Protein AF-A0A535QG21-F1 (afdb_monomer_lite)

Radius of gyration: 16.81 Å; chains: 1; bounding box: 46×26×42 Å

Foldseek 3Di:
DDQDPDPDDDDPDPDQFFDWDKDKDFCVPVDDPDQGKIKIFIFTKGKALPFQPCPCVVCCVVVCVVPVVCVVVVVVVCVVDPSPRRGIDMDGDTQKMFMDGSPPPVDGTDIDGDDDD

Structure (mmCIF, N/CA/C/O backbone):
data_AF-A0A535QG21-F1
#
_entry.id   AF-A0A535QG21-F1
#
loop_
_atom_site.group_PDB
_atom_site.id
_atom_site.type_symbol
_atom_site.label_atom_id
_atom_site.label_alt_id
_atom_site.label_comp_id
_atom_site.label_asym_id
_atom_site.label_entity_id
_atom_site.label_seq_id
_atom_site.pdbx_PDB_ins_code
_atom_site.Cartn_x
_atom_site.Cartn_y
_atom_site.Cartn_z
_atom_site.occupancy
_atom_site.B_iso_or_equiv
_atom_site.auth_seq_id
_atom_site.auth_comp_id
_atom_site.auth_asym_id
_atom_site.auth_atom_id
_atom_site.pdbx_PDB_model_num
ATOM 1 N N . MET A 1 1 ? -1.170 -6.913 -3.224 1.00 30.39 1 MET A N 1
ATOM 2 C CA . MET A 1 1 ? -0.126 -5.878 -3.384 1.00 30.39 1 MET A CA 1
ATOM 3 C C . MET A 1 1 ? -0.660 -4.751 -4.255 1.00 30.39 1 MET A C 1
ATOM 5 O O . MET A 1 1 ? -0.859 -4.983 -5.450 1.00 30.39 1 MET A O 1
ATOM 9 N N . PRO A 1 2 ? -0.961 -3.582 -3.672 1.00 31.42 2 PRO A N 1
ATOM 10 C CA . PRO A 1 2 ? -1.138 -2.358 -4.441 1.00 31.42 2 PRO A CA 1
ATOM 11 C C . PRO A 1 2 ? 0.229 -1.901 -4.970 1.00 31.42 2 PRO A C 1
ATOM 13 O O . PRO A 1 2 ? 1.207 -1.870 -4.228 1.00 31.42 2 PRO A O 1
ATOM 16 N N . ILE A 1 3 ? 0.310 -1.600 -6.265 1.00 36.78 3 ILE A N 1
ATOM 17 C CA . ILE A 1 3 ? 1.453 -0.889 -6.849 1.00 36.78 3 ILE A CA 1
ATOM 18 C C . ILE A 1 3 ? 1.123 0.591 -6.650 1.00 36.78 3 ILE A C 1
ATOM 20 O O . ILE A 1 3 ? 0.389 1.171 -7.446 1.00 36.78 3 ILE A O 1
ATOM 24 N N . CYS A 1 4 ? 1.559 1.176 -5.534 1.00 36.91 4 CYS A N 1
ATOM 25 C CA . CYS A 1 4 ? 1.332 2.594 -5.269 1.00 36.91 4 CYS A CA 1
ATOM 26 C C . CYS A 1 4 ? 2.224 3.438 -6.188 1.00 36.91 4 CYS A C 1
ATOM 28 O O . CYS A 1 4 ? 3.447 3.349 -6.121 1.00 36.91 4 CYS A O 1
ATOM 30 N N . GLN A 1 5 ? 1.613 4.271 -7.032 1.00 33.94 5 GLN A N 1
ATOM 31 C CA . GLN A 1 5 ? 2.301 5.382 -7.686 1.00 33.94 5 GLN A CA 1
ATOM 32 C C . GLN A 1 5 ? 2.306 6.555 -6.699 1.00 33.94 5 GLN A C 1
ATOM 34 O O . GLN A 1 5 ? 1.337 7.302 -6.632 1.00 33.94 5 GLN A O 1
ATOM 39 N N . TYR A 1 6 ? 3.347 6.683 -5.876 1.00 35.22 6 TYR A N 1
ATOM 40 C CA . TYR A 1 6 ? 3.533 7.874 -5.043 1.00 35.22 6 TYR A CA 1
ATOM 41 C C . TYR A 1 6 ? 4.554 8.809 -5.697 1.00 35.22 6 TYR A C 1
ATOM 43 O O . TYR A 1 6 ? 5.680 8.403 -5.972 1.00 35.22 6 TYR A O 1
ATOM 51 N N . TYR A 1 7 ? 4.167 10.074 -5.887 1.00 32.75 7 TYR A N 1
ATOM 52 C CA . TYR A 1 7 ? 5.055 11.211 -6.164 1.00 32.75 7 TYR A CA 1
ATOM 53 C C . TYR A 1 7 ? 5.762 11.657 -4.868 1.00 32.75 7 TYR A C 1
ATOM 55 O O . TYR A 1 7 ? 5.611 12.784 -4.407 1.00 32.75 7 TYR A O 1
ATOM 63 N N . GLY A 1 8 ? 6.491 10.745 -4.227 1.00 31.19 8 GLY A N 1
ATOM 64 C CA . GLY A 1 8 ? 7.289 11.032 -3.037 1.00 31.19 8 GLY A CA 1
ATOM 65 C C . GLY A 1 8 ? 8.735 10.637 -3.293 1.00 31.19 8 GLY A C 1
ATOM 66 O O . GLY A 1 8 ? 9.009 9.468 -3.543 1.00 31.19 8 GLY A O 1
ATOM 67 N N . SER A 1 9 ? 9.651 11.604 -3.255 1.00 32.09 9 SER A N 1
ATOM 68 C CA . SER A 1 9 ? 11.091 11.348 -3.348 1.00 32.09 9 SER A CA 1
ATOM 69 C C . SER A 1 9 ? 11.540 10.518 -2.139 1.00 32.09 9 SER A C 1
ATOM 71 O O . SER A 1 9 ? 11.646 11.035 -1.026 1.00 32.09 9 SER A O 1
ATOM 73 N N . CYS A 1 10 ? 11.769 9.219 -2.334 1.00 36.75 10 CYS A N 1
ATOM 74 C CA . CYS A 1 10 ? 12.459 8.386 -1.356 1.00 36.75 10 CYS A CA 1
ATOM 75 C C . CYS A 1 10 ? 13.967 8.574 -1.556 1.00 36.75 10 CYS A C 1
ATOM 77 O O . CYS A 1 10 ? 14.549 8.018 -2.483 1.00 36.75 10 CYS A O 1
ATOM 79 N N . TYR A 1 11 ? 14.595 9.379 -0.697 1.00 37.25 11 TYR A N 1
ATOM 80 C CA . TYR A 1 11 ? 16.049 9.528 -0.666 1.00 37.25 11 TYR A CA 1
ATOM 81 C C . TYR A 1 11 ? 16.713 8.184 -0.336 1.00 37.25 11 TYR A C 1
ATOM 83 O O . TYR A 1 11 ? 16.555 7.655 0.765 1.00 37.25 11 TYR A O 1
ATOM 91 N N . SER A 1 12 ? 17.495 7.652 -1.276 1.00 42.03 12 SER A N 1
ATOM 92 C CA . SER A 1 12 ? 18.334 6.463 -1.106 1.00 42.03 12 SER A CA 1
ATOM 93 C C . SER A 1 12 ? 19.616 6.808 -0.330 1.00 42.03 12 SER A C 1
ATOM 95 O O . SER A 1 12 ? 20.724 6.759 -0.862 1.00 42.03 12 SER A O 1
ATOM 97 N N . GLY A 1 13 ? 19.473 7.218 0.932 1.00 35.09 13 GLY A N 1
ATOM 98 C CA . GLY A 1 13 ? 20.578 7.293 1.890 1.00 35.09 13 GLY A CA 1
ATOM 99 C C . GLY A 1 13 ? 20.717 5.944 2.588 1.00 35.09 13 GLY A C 1
ATOM 100 O O . GLY A 1 13 ? 19.760 5.470 3.193 1.00 35.09 13 GLY A O 1
ATOM 101 N N . GLY A 1 14 ? 21.875 5.298 2.452 1.00 38.06 14 GLY A N 1
ATOM 102 C CA . GLY A 1 14 ? 22.102 3.895 2.793 1.00 38.06 14 GLY A CA 1
ATOM 103 C C . GLY A 1 14 ? 21.797 3.510 4.240 1.00 38.06 14 GLY A C 1
ATOM 104 O O . GLY A 1 14 ? 22.689 3.487 5.064 1.00 38.06 14 GLY A O 1
ATOM 105 N N . PHE A 1 15 ? 20.554 3.127 4.504 1.00 38.91 15 PHE A N 1
ATOM 106 C CA . PHE A 1 15 ? 20.103 2.092 5.429 1.00 38.91 15 PHE A CA 1
ATOM 107 C C . PHE A 1 15 ? 18.736 1.673 4.883 1.00 38.91 15 PHE A C 1
ATOM 109 O O . PHE A 1 15 ? 17.884 2.530 4.659 1.00 38.91 15 P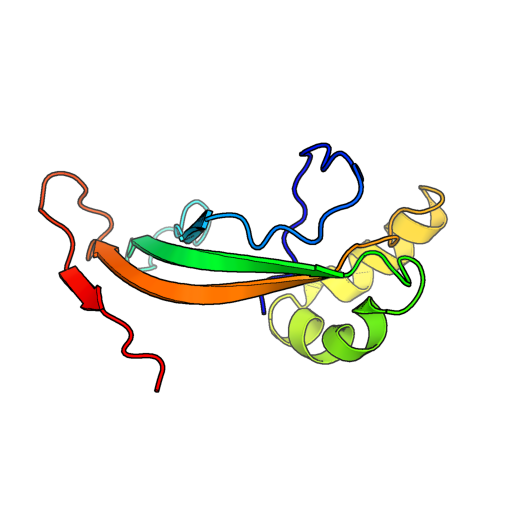HE A O 1
ATOM 116 N N . ARG A 1 16 ? 18.508 0.374 4.636 1.00 55.56 16 ARG A N 1
ATOM 117 C CA . ARG A 1 16 ? 17.181 -0.173 4.285 1.00 55.56 16 ARG A CA 1
ATOM 118 C C . ARG A 1 16 ? 16.259 -0.049 5.501 1.00 55.56 16 ARG A C 1
ATOM 120 O O . ARG A 1 16 ? 15.948 -1.037 6.162 1.00 55.56 16 ARG A O 1
ATOM 127 N N . GLN A 1 17 ? 15.907 1.178 5.865 1.00 65.75 17 GLN A N 1
ATOM 128 C CA . GLN A 1 17 ? 14.961 1.441 6.929 1.00 65.75 17 GLN A CA 1
ATOM 129 C C . GLN A 1 17 ? 13.643 0.795 6.517 1.00 65.75 17 GLN A C 1
ATOM 131 O O . GLN A 1 17 ? 13.255 0.846 5.350 1.00 65.75 17 GLN A O 1
ATOM 136 N N . ARG A 1 18 ? 12.984 0.138 7.470 1.00 74.38 18 ARG A N 1
ATOM 137 C CA . ARG A 1 18 ? 11.607 -0.315 7.311 1.00 74.38 18 ARG A CA 1
ATOM 138 C C . ARG A 1 18 ? 10.714 0.808 7.832 1.00 74.38 18 ARG A C 1
ATOM 140 O O . ARG A 1 18 ? 10.424 0.804 9.030 1.00 74.38 18 ARG A O 1
ATOM 147 N N . PRO A 1 19 ? 10.372 1.835 7.030 1.00 87.62 19 PRO A N 1
ATOM 148 C CA . PRO A 1 19 ? 9.615 2.960 7.547 1.00 87.62 19 PRO A CA 1
ATOM 149 C C . PRO A 1 19 ? 8.245 2.485 8.022 1.00 87.62 19 PRO A C 1
ATOM 151 O O . PRO A 1 19 ? 7.629 1.596 7.425 1.00 87.62 19 PRO A O 1
ATOM 154 N N . LYS A 1 20 ? 7.763 3.112 9.094 1.00 92.44 20 LYS A N 1
ATOM 155 C CA . LYS A 1 20 ? 6.363 3.006 9.495 1.00 92.44 20 LYS A CA 1
ATOM 156 C C . LYS A 1 20 ? 5.526 3.750 8.460 1.00 92.44 20 LYS A C 1
ATOM 158 O O . LYS A 1 20 ? 5.801 4.912 8.171 1.00 92.44 20 LYS A O 1
ATOM 163 N N . VAL A 1 21 ? 4.530 3.080 7.903 1.00 94.75 21 VAL A N 1
ATOM 164 C CA . VAL A 1 21 ? 3.650 3.618 6.864 1.00 94.75 21 VAL A CA 1
ATOM 165 C C . VAL A 1 21 ? 2.189 3.447 7.253 1.00 94.75 21 VAL A C 1
ATOM 167 O O . VAL A 1 21 ? 1.840 2.562 8.038 1.00 94.75 21 VAL A O 1
ATOM 170 N N . ALA A 1 22 ? 1.338 4.277 6.657 1.00 95.69 22 ALA A N 1
ATOM 171 C CA . ALA A 1 22 ? -0.107 4.153 6.725 1.00 95.69 22 ALA A CA 1
ATOM 172 C C . ALA A 1 22 ? -0.694 4.312 5.311 1.00 95.69 22 ALA A C 1
ATOM 174 O O . ALA A 1 22 ? -0.349 5.261 4.609 1.00 95.69 22 ALA A O 1
ATOM 175 N N . ILE A 1 23 ? -1.539 3.374 4.878 1.00 94.81 23 ILE A N 1
ATOM 176 C CA . ILE A 1 23 ? -2.193 3.366 3.562 1.00 94.81 23 ILE A CA 1
ATOM 177 C C . ILE A 1 23 ? -3.701 3.429 3.774 1.00 94.81 23 ILE A C 1
ATOM 179 O O . ILE A 1 23 ? -4.275 2.515 4.361 1.00 94.81 23 ILE A O 1
ATOM 183 N N . LEU A 1 24 ? -4.333 4.492 3.280 1.00 93.31 24 LEU A N 1
ATOM 184 C CA . LEU A 1 24 ? -5.781 4.661 3.313 1.00 93.31 24 LEU A CA 1
ATOM 185 C C . LEU A 1 24 ? -6.395 4.164 1.999 1.00 93.31 24 LEU A C 1
ATOM 187 O O . LEU A 1 24 ? -6.046 4.651 0.925 1.00 93.31 24 LEU A O 1
ATOM 191 N N . PHE A 1 25 ? -7.328 3.225 2.091 1.00 90.31 25 PHE A N 1
ATOM 192 C CA . PHE A 1 25 ? -8.213 2.822 1.007 1.00 90.31 25 PHE A CA 1
ATOM 193 C C . PHE A 1 25 ? -9.563 3.490 1.236 1.00 90.31 25 PHE A C 1
ATOM 195 O O . PHE A 1 25 ? -10.216 3.232 2.247 1.00 90.31 25 PHE A O 1
ATOM 202 N N . SER A 1 26 ? -9.962 4.363 0.314 1.00 84.69 26 SER A N 1
ATOM 203 C CA . SER A 1 26 ? -11.267 5.014 0.332 1.00 84.69 26 SER A CA 1
ATOM 204 C C . SER A 1 26 ? -12.003 4.762 -0.988 1.00 84.69 26 SER A C 1
ATOM 206 O O . SER A 1 26 ? -11.359 4.633 -2.032 1.00 84.69 26 SER A O 1
ATOM 208 N N . PRO A 1 27 ? -13.344 4.719 -0.977 1.00 76.56 27 PRO A N 1
ATOM 209 C CA . PRO A 1 27 ? -14.156 4.471 -2.165 1.00 76.56 27 PRO A CA 1
ATOM 210 C C . PRO A 1 27 ? -14.444 5.766 -2.938 1.00 76.56 27 PRO A C 1
ATOM 212 O O . PRO A 1 27 ? -15.400 5.847 -3.707 1.00 76.56 27 PRO A O 1
ATOM 215 N N . VAL A 1 28 ? -13.652 6.824 -2.726 1.00 68.06 28 VAL A N 1
ATOM 216 C CA . VAL A 1 28 ? -13.829 8.091 -3.444 1.00 68.06 28 VAL A CA 1
ATOM 217 C C . VAL A 1 28 ? -13.674 7.818 -4.943 1.00 68.06 28 VAL A C 1
ATOM 219 O O . VAL A 1 28 ? -12.597 7.450 -5.402 1.00 68.06 28 VAL A O 1
ATOM 222 N N . GLY A 1 29 ? -14.765 7.985 -5.695 1.00 63.28 29 GLY A N 1
ATOM 223 C CA . GLY A 1 29 ? -14.822 7.703 -7.133 1.00 63.28 29 GLY A CA 1
ATOM 224 C C . GLY A 1 29 ? -15.339 6.311 -7.522 1.00 63.28 29 GLY A C 1
ATOM 225 O O . GLY A 1 29 ? -15.321 5.999 -8.709 1.00 63.28 29 GLY A O 1
ATOM 226 N N . ALA A 1 30 ? -15.816 5.494 -6.575 1.00 64.44 30 ALA A N 1
ATOM 227 C CA . ALA A 1 30 ? -16.322 4.142 -6.846 1.00 64.44 30 ALA A CA 1
ATOM 228 C C . ALA A 1 30 ? -17.762 4.092 -7.409 1.00 64.44 30 ALA A C 1
ATOM 230 O O . ALA A 1 30 ? -18.156 3.101 -8.012 1.00 64.44 30 ALA A O 1
ATOM 231 N N . GLY A 1 31 ? -18.525 5.185 -7.292 1.00 65.88 31 GLY A N 1
ATOM 232 C CA . GLY A 1 31 ? -19.901 5.294 -7.792 1.00 65.88 31 GLY A CA 1
ATOM 233 C C . GLY A 1 31 ? -20.925 5.544 -6.675 1.00 65.88 31 GLY A C 1
ATOM 234 O O . GLY A 1 31 ? -20.557 5.563 -5.501 1.00 65.88 31 GLY A O 1
ATOM 235 N N . PRO A 1 32 ? -22.197 5.809 -7.023 1.00 65.69 32 PRO A N 1
ATOM 236 C CA . PRO A 1 32 ? -23.234 6.180 -6.056 1.00 65.69 32 PRO A CA 1
ATOM 237 C C . PRO A 1 32 ? -23.737 5.014 -5.185 1.00 65.69 32 PRO A C 1
ATOM 239 O O . PRO A 1 32 ? -24.215 5.273 -4.084 1.00 65.69 32 PRO A O 1
ATOM 242 N N . ASP A 1 33 ? -23.594 3.767 -5.645 1.00 70.69 33 ASP A N 1
ATOM 243 C CA . ASP A 1 33 ? -24.246 2.592 -5.044 1.00 70.69 33 ASP A CA 1
ATOM 244 C C . ASP A 1 33 ? -23.308 1.692 -4.216 1.00 70.69 33 ASP A C 1
ATOM 246 O O . ASP A 1 33 ? -23.742 0.669 -3.686 1.00 70.69 33 ASP A O 1
ATOM 250 N N . GLU A 1 34 ? -22.024 2.046 -4.078 1.00 61.50 34 GLU A N 1
ATOM 251 C CA . GLU A 1 34 ? -21.082 1.259 -3.274 1.00 61.50 34 GLU A CA 1
ATOM 252 C C . GLU A 1 34 ? -21.009 1.748 -1.816 1.00 61.50 34 GLU A C 1
ATOM 254 O O . GLU A 1 34 ? -20.913 2.957 -1.564 1.00 61.50 34 GLU A O 1
ATOM 259 N N . PRO A 1 35 ? -21.009 0.824 -0.833 1.00 64.00 35 PRO A N 1
ATOM 260 C CA . PRO A 1 35 ? -20.801 1.165 0.566 1.00 64.00 35 PRO A CA 1
ATOM 261 C C . PRO A 1 35 ? -19.508 1.956 0.760 1.00 64.00 35 PRO A C 1
ATOM 263 O O . PRO A 1 35 ? -18.435 1.574 0.285 1.00 64.00 35 PRO A O 1
ATOM 266 N N . LYS A 1 36 ? -19.590 3.060 1.504 1.00 78.50 36 LYS A N 1
ATOM 267 C CA . LYS A 1 36 ? -18.490 4.022 1.642 1.00 78.50 36 LYS A CA 1
ATOM 268 C C . LYS A 1 36 ? -17.412 3.577 2.638 1.00 78.50 36 LYS A C 1
ATOM 270 O O . LYS A 1 36 ? -16.824 4.415 3.307 1.00 78.50 36 LYS A O 1
ATOM 275 N N . HIS A 1 37 ? -17.139 2.282 2.764 1.00 89.06 37 HIS A N 1
ATOM 276 C CA . HIS A 1 37 ? -16.176 1.767 3.737 1.00 89.06 37 HIS A CA 1
ATOM 277 C C . HIS A 1 37 ? -14.776 2.341 3.513 1.00 89.06 37 HIS A C 1
ATOM 279 O O . HIS A 1 37 ? -14.258 2.334 2.397 1.00 89.06 37 HIS A O 1
ATOM 285 N N . VAL A 1 38 ? -14.141 2.793 4.592 1.00 91.69 38 VAL A N 1
ATOM 286 C CA . VAL A 1 38 ? -12.754 3.260 4.568 1.00 91.69 38 VAL A CA 1
ATOM 287 C C . VAL A 1 38 ? -11.889 2.324 5.398 1.00 91.69 38 VAL A C 1
ATOM 289 O O . VAL A 1 38 ? -12.251 1.969 6.516 1.00 91.69 38 VAL A O 1
ATOM 292 N N . LEU A 1 39 ? -10.721 1.957 4.871 1.00 94.56 39 LEU A N 1
ATOM 293 C CA . LEU A 1 39 ? -9.748 1.108 5.553 1.00 94.56 39 LEU A CA 1
ATOM 294 C C . LEU A 1 39 ? -8.386 1.800 5.611 1.00 94.56 39 LEU A C 1
ATOM 296 O O . LEU A 1 39 ? -7.776 2.068 4.579 1.00 94.56 39 LEU A O 1
ATOM 300 N N . LEU A 1 40 ? -7.870 2.031 6.814 1.00 96.12 40 LEU A N 1
ATOM 301 C CA . LEU A 1 40 ? -6.488 2.437 7.041 1.00 96.12 40 LEU A CA 1
ATOM 302 C C . LEU A 1 40 ? -5.656 1.218 7.442 1.00 96.12 40 LEU A C 1
ATOM 304 O O . LEU A 1 40 ? -5.922 0.560 8.445 1.00 96.12 40 LEU A O 1
ATOM 308 N N . VAL A 1 41 ? -4.612 0.941 6.670 1.00 97.19 41 VAL A N 1
ATOM 309 C CA . VAL A 1 41 ? -3.635 -0.115 6.944 1.00 97.19 41 VAL A CA 1
ATOM 310 C C . VAL A 1 41 ? -2.358 0.524 7.459 1.00 97.19 41 VAL A C 1
ATOM 312 O O . VAL A 1 41 ? -1.732 1.299 6.741 1.00 97.19 41 VAL A O 1
ATOM 315 N N . GLN A 1 42 ? -1.941 0.186 8.674 1.00 96.69 42 GLN A N 1
ATOM 316 C CA . GLN A 1 42 ? -0.674 0.624 9.256 1.00 96.69 42 GLN A CA 1
ATOM 317 C C . GLN A 1 42 ? 0.319 -0.537 9.299 1.00 96.69 42 GLN A C 1
ATOM 319 O O . GLN A 1 42 ? -0.062 -1.690 9.513 1.00 96.69 42 GLN A O 1
ATOM 324 N N . GLY A 1 43 ? 1.603 -0.251 9.095 1.00 94.75 43 GLY A N 1
ATOM 325 C CA . GLY A 1 43 ? 2.627 -1.290 9.132 1.00 94.75 43 GLY A CA 1
ATOM 326 C C . GLY A 1 43 ? 4.028 -0.799 8.813 1.00 94.75 43 GLY A C 1
ATOM 327 O O . GLY A 1 43 ? 4.306 0.399 8.814 1.00 94.75 43 GLY A O 1
ATOM 328 N N . LEU A 1 44 ? 4.910 -1.751 8.525 1.00 93.62 44 LEU A N 1
ATOM 329 C CA . LEU A 1 44 ? 6.280 -1.496 8.088 1.00 93.62 44 LEU A CA 1
ATOM 330 C C . LEU A 1 44 ? 6.393 -1.732 6.585 1.00 93.62 44 LEU A C 1
ATOM 332 O O . LEU A 1 44 ? 5.905 -2.747 6.088 1.00 93.62 44 LEU A O 1
ATOM 336 N N . ALA A 1 45 ? 7.047 -0.825 5.865 1.00 92.00 45 ALA A N 1
ATOM 337 C CA . ALA A 1 45 ? 7.316 -1.009 4.446 1.00 92.00 45 ALA A CA 1
ATOM 338 C C . ALA A 1 45 ? 8.741 -1.507 4.184 1.00 92.00 45 ALA A C 1
ATOM 340 O O . ALA A 1 45 ? 9.685 -1.146 4.875 1.00 92.00 45 ALA A O 1
ATOM 341 N N . GLU A 1 46 ? 8.894 -2.300 3.134 1.00 91.06 46 GLU A N 1
ATOM 342 C CA . GLU A 1 46 ? 10.161 -2.601 2.481 1.00 91.06 46 GLU A CA 1
ATOM 343 C C . GLU A 1 46 ? 10.114 -2.017 1.073 1.00 91.06 46 GLU A C 1
ATOM 345 O O . GLU A 1 46 ? 9.145 -2.247 0.342 1.00 91.06 46 GLU A O 1
ATOM 350 N N . VAL A 1 47 ? 11.159 -1.282 0.696 1.00 87.75 47 VAL A N 1
ATOM 351 C CA . VAL A 1 47 ? 11.321 -0.732 -0.652 1.00 87.75 47 VAL A CA 1
ATOM 352 C C . VAL A 1 47 ? 12.398 -1.530 -1.377 1.00 87.75 47 VAL A C 1
ATOM 354 O O . VAL A 1 47 ? 13.498 -1.726 -0.862 1.00 87.75 47 VAL A O 1
ATOM 357 N N . ASP A 1 48 ? 12.051 -2.022 -2.559 1.00 87.06 48 ASP A N 1
ATOM 358 C CA . ASP A 1 48 ? 12.931 -2.738 -3.474 1.00 87.06 48 ASP A CA 1
ATOM 359 C C . ASP A 1 48 ? 12.998 -1.952 -4.786 1.00 87.06 48 ASP A C 1
ATOM 361 O O . ASP A 1 48 ? 12.104 -2.016 -5.633 1.00 87.06 48 ASP A O 1
ATOM 365 N N . ASP A 1 49 ? 14.055 -1.158 -4.899 1.00 88.56 49 ASP A N 1
ATOM 366 C CA . ASP A 1 49 ? 14.408 -0.294 -6.026 1.00 88.56 49 ASP A CA 1
ATOM 367 C C . ASP A 1 49 ? 15.574 -0.866 -6.853 1.00 88.56 49 ASP A C 1
ATOM 369 O O . ASP A 1 49 ? 16.093 -0.209 -7.751 1.00 88.56 49 ASP A O 1
ATOM 373 N N . THR A 1 50 ? 15.955 -2.124 -6.603 1.00 90.12 50 THR A N 1
ATOM 374 C CA . THR A 1 50 ? 17.138 -2.759 -7.208 1.00 90.12 50 THR A CA 1
ATOM 375 C C . THR A 1 50 ? 16.991 -3.057 -8.705 1.00 90.12 50 THR A C 1
ATOM 377 O O . THR A 1 50 ? 17.988 -3.234 -9.400 1.00 90.12 50 THR A O 1
ATOM 380 N N . ASN A 1 51 ? 15.756 -3.127 -9.216 1.00 90.50 51 ASN A N 1
ATOM 381 C CA . ASN A 1 51 ? 15.449 -3.371 -10.628 1.00 90.50 51 ASN A CA 1
ATOM 382 C C . ASN A 1 51 ? 14.141 -2.669 -11.026 1.00 90.50 51 ASN A C 1
ATOM 384 O O . ASN A 1 51 ? 13.063 -3.275 -11.043 1.00 90.50 51 ASN A O 1
ATOM 388 N N . LEU A 1 52 ? 14.257 -1.382 -11.357 1.00 89.94 52 LEU A N 1
ATOM 389 C CA . LEU A 1 52 ? 13.122 -0.525 -11.707 1.00 89.94 52 LEU A CA 1
ATOM 390 C C . LEU A 1 52 ? 12.475 -0.892 -13.051 1.00 89.94 52 LEU A C 1
ATOM 392 O O . LEU A 1 52 ? 11.271 -0.703 -13.219 1.00 89.94 52 LEU A O 1
ATOM 396 N N . GLU A 1 53 ? 13.245 -1.428 -13.999 1.00 89.56 53 GLU A N 1
ATOM 397 C CA . GLU A 1 53 ? 12.787 -1.685 -15.373 1.00 89.56 53 GLU A CA 1
ATOM 398 C C . GLU A 1 53 ? 11.901 -2.927 -15.495 1.00 89.56 53 GLU A C 1
ATOM 400 O O . GLU A 1 53 ? 10.960 -2.977 -16.292 1.00 89.56 53 GLU A O 1
ATOM 405 N N . SER A 1 54 ? 12.218 -3.976 -14.734 1.00 89.88 54 SER A N 1
ATOM 406 C CA . SER A 1 54 ? 11.592 -5.287 -14.925 1.00 89.88 54 SER A CA 1
ATOM 407 C C . SER A 1 54 ? 11.166 -5.981 -13.639 1.00 89.88 54 SER A C 1
ATOM 409 O O . SER A 1 54 ? 10.340 -6.895 -13.708 1.00 89.88 54 SER A O 1
ATOM 411 N N . GLY A 1 55 ? 11.622 -5.525 -12.466 1.00 89.31 55 GLY A N 1
ATOM 412 C CA . GLY A 1 55 ? 11.297 -6.147 -11.181 1.00 89.31 55 GLY A CA 1
ATOM 413 C C . GLY A 1 55 ? 9.789 -6.269 -10.935 1.00 89.31 55 GLY A C 1
ATOM 414 O O . GLY A 1 55 ? 9.321 -7.283 -10.409 1.00 89.31 55 GLY A O 1
ATOM 415 N N . TRP A 1 56 ? 9.006 -5.288 -11.384 1.00 88.88 56 TRP A N 1
ATOM 416 C CA . TRP A 1 56 ? 7.553 -5.251 -11.217 1.00 88.88 56 TRP A CA 1
ATOM 417 C C . TRP A 1 56 ? 6.773 -6.180 -12.159 1.00 88.88 56 TRP A C 1
ATOM 419 O O . TRP A 1 56 ? 5.638 -6.547 -11.836 1.00 88.88 56 TRP A O 1
ATOM 429 N N . LYS A 1 57 ? 7.354 -6.609 -13.291 1.00 88.94 57 LYS A N 1
ATOM 430 C CA . LYS A 1 57 ? 6.637 -7.347 -14.353 1.00 88.94 57 LYS A CA 1
ATOM 431 C C . LYS A 1 57 ? 5.999 -8.642 -13.844 1.00 88.94 57 LYS A C 1
ATOM 433 O O . LYS A 1 57 ? 4.897 -8.988 -14.266 1.00 88.94 57 LYS A O 1
ATOM 438 N N . ARG A 1 58 ? 6.611 -9.303 -12.853 1.00 90.38 58 ARG A N 1
ATOM 439 C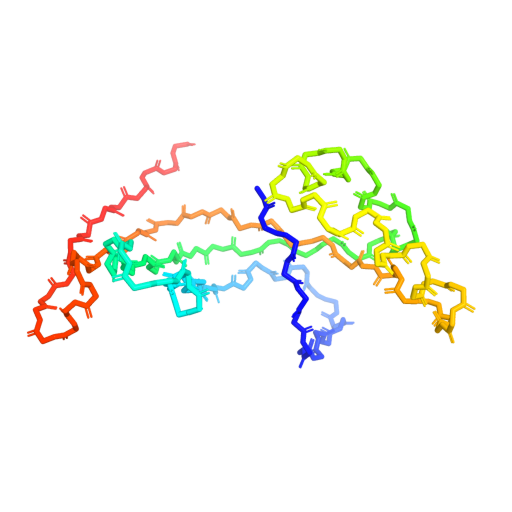 CA . ARG A 1 58 ? 6.062 -10.512 -12.206 1.00 90.38 58 ARG A CA 1
ATOM 440 C C . ARG A 1 58 ? 4.705 -10.301 -11.516 1.00 90.38 58 ARG A C 1
ATOM 442 O O . ARG A 1 58 ? 3.948 -11.252 -11.360 1.00 90.38 58 ARG A O 1
ATOM 449 N N . TYR A 1 59 ? 4.362 -9.068 -11.138 1.00 87.75 59 TYR A N 1
ATOM 450 C CA . TYR A 1 59 ? 3.073 -8.728 -10.517 1.00 87.75 59 TYR A CA 1
ATOM 451 C C . TYR A 1 59 ? 2.035 -8.218 -11.519 1.00 87.75 59 TYR A C 1
ATOM 453 O O . TYR A 1 59 ? 0.865 -8.054 -11.155 1.00 87.75 59 TYR A O 1
ATOM 461 N N . PHE A 1 60 ? 2.438 -7.984 -12.772 1.00 85.31 60 PHE A N 1
ATOM 462 C CA . PHE A 1 60 ? 1.606 -7.334 -13.778 1.00 85.31 60 PHE A CA 1
ATOM 463 C C . PHE A 1 60 ? 0.295 -8.078 -14.012 1.00 85.31 60 PHE A C 1
ATOM 465 O O . PHE A 1 60 ? -0.762 -7.461 -13.970 1.00 85.31 60 PHE A O 1
ATOM 472 N N . ALA A 1 61 ? 0.336 -9.405 -14.165 1.00 85.94 61 ALA A N 1
ATOM 473 C CA . ALA A 1 61 ? -0.871 -10.200 -14.387 1.00 85.94 61 ALA A CA 1
ATOM 474 C C . ALA A 1 61 ? -1.892 -10.039 -13.246 1.00 85.94 61 ALA A C 1
ATOM 476 O O . ALA A 1 61 ? -3.090 -9.925 -13.488 1.00 85.94 61 ALA A O 1
ATOM 477 N N . GLY A 1 62 ? -1.422 -9.997 -11.995 1.00 86.69 62 GLY A N 1
ATOM 478 C CA . GLY A 1 62 ? -2.287 -9.802 -10.833 1.00 86.69 62 GLY A CA 1
ATOM 479 C C . GLY A 1 62 ? -2.893 -8.404 -10.766 1.00 86.69 62 GLY A C 1
ATOM 480 O O . GLY A 1 62 ? -4.053 -8.261 -10.389 1.00 86.69 62 GLY A O 1
ATOM 481 N N . TRP A 1 63 ? -2.130 -7.375 -11.126 1.00 83.62 63 TRP A N 1
ATOM 482 C CA . TRP A 1 63 ? -2.642 -6.008 -11.160 1.00 83.62 63 TRP A CA 1
ATOM 483 C C . TRP A 1 63 ? -3.569 -5.759 -12.356 1.00 83.62 63 TRP A C 1
ATOM 485 O O . TRP A 1 63 ? -4.649 -5.216 -12.157 1.00 83.62 63 TRP A O 1
ATOM 495 N N . ALA A 1 64 ? -3.235 -6.258 -13.547 1.00 83.81 64 ALA A N 1
ATOM 496 C CA . ALA A 1 64 ? -4.081 -6.160 -14.737 1.00 83.81 64 ALA A CA 1
ATOM 497 C C . ALA A 1 64 ? -5.453 -6.830 -14.544 1.00 83.81 64 ALA A C 1
ATOM 499 O O . ALA A 1 64 ? -6.442 -6.351 -15.087 1.00 83.81 64 ALA A O 1
ATOM 500 N N . ARG A 1 65 ? -5.541 -7.897 -13.731 1.00 85.69 65 ARG A N 1
ATOM 501 C CA . ARG A 1 65 ? -6.835 -8.480 -13.328 1.00 85.69 65 ARG A CA 1
ATOM 502 C C . ARG A 1 65 ? -7.676 -7.542 -12.460 1.00 85.69 65 ARG A C 1
ATOM 504 O O . ARG A 1 65 ? -8.890 -7.545 -12.589 1.00 85.69 65 ARG A O 1
ATOM 511 N N . ARG A 1 66 ? -7.045 -6.765 -11.573 1.00 81.56 66 ARG A N 1
ATOM 512 C CA . ARG A 1 66 ? -7.733 -5.806 -10.687 1.00 81.56 66 ARG A CA 1
ATOM 513 C C . ARG A 1 66 ? -8.060 -4.486 -11.382 1.00 81.56 66 ARG A C 1
ATOM 515 O O . ARG A 1 66 ? -8.967 -3.790 -10.954 1.00 81.56 66 ARG A O 1
ATOM 522 N N . GLN A 1 67 ? -7.320 -4.143 -12.432 1.00 81.12 67 GLN A N 1
ATOM 523 C CA . GLN A 1 67 ? -7.495 -2.909 -13.186 1.00 81.12 67 GLN A CA 1
ATOM 524 C C . GLN A 1 67 ? -7.359 -3.191 -14.692 1.00 81.12 67 GLN A C 1
ATOM 526 O O . GLN A 1 67 ? -6.286 -2.983 -15.263 1.00 81.12 67 GLN A O 1
ATOM 531 N N . PRO A 1 68 ? -8.426 -3.666 -15.362 1.00 76.31 68 PRO A N 1
ATOM 532 C CA . PRO A 1 68 ? -8.362 -4.075 -16.769 1.00 76.31 68 PRO A CA 1
ATOM 533 C C . PRO A 1 68 ? -7.900 -2.961 -17.720 1.00 76.31 68 PRO A C 1
ATOM 535 O O . PRO A 1 68 ? -7.149 -3.215 -18.665 1.00 76.31 68 PRO A O 1
ATOM 538 N N . SER A 1 69 ? -8.278 -1.710 -17.436 1.00 76.75 69 SER A N 1
ATOM 539 C CA . SER A 1 69 ? -7.883 -0.530 -18.218 1.00 76.75 69 SER A CA 1
ATOM 540 C C . SER A 1 69 ? -6.375 -0.255 -18.191 1.00 76.75 69 SER A C 1
ATOM 542 O O . SER A 1 69 ? -5.836 0.310 -19.144 1.00 76.75 69 SER A O 1
ATOM 544 N N . ALA A 1 70 ? -5.668 -0.712 -17.152 1.00 71.94 70 ALA A N 1
ATOM 545 C CA . ALA A 1 70 ? -4.238 -0.475 -16.985 1.00 71.94 70 ALA A CA 1
ATOM 546 C C . ALA A 1 70 ? -3.382 -1.102 -18.094 1.00 71.94 70 ALA A C 1
ATOM 548 O O . ALA A 1 70 ? -2.311 -0.594 -18.422 1.00 71.94 70 ALA A O 1
ATOM 549 N N . ARG A 1 71 ? -3.847 -2.207 -18.692 1.00 73.44 71 ARG A N 1
ATOM 550 C CA . ARG A 1 71 ? -3.099 -2.911 -19.741 1.00 73.44 71 ARG A CA 1
ATOM 551 C C . ARG A 1 71 ? -2.970 -2.073 -21.011 1.00 73.44 71 ARG A C 1
ATOM 553 O O . ARG A 1 71 ? -1.914 -2.080 -21.634 1.00 73.44 71 ARG A O 1
ATOM 560 N N . GLN A 1 72 ? -4.035 -1.366 -21.383 1.00 76.38 72 GLN A N 1
ATOM 561 C CA . GLN A 1 72 ? -4.057 -0.538 -22.589 1.00 76.38 72 GLN A CA 1
ATOM 562 C C . GLN A 1 72 ? -3.355 0.803 -22.356 1.00 76.38 72 GLN A C 1
ATOM 564 O O . GLN A 1 72 ? -2.599 1.258 -23.213 1.00 76.38 72 GLN A O 1
ATOM 569 N N . SER A 1 73 ? -3.562 1.420 -21.188 1.00 78.81 73 SER A N 1
ATOM 570 C CA . SER A 1 73 ? -2.964 2.720 -20.877 1.00 78.81 73 SER A CA 1
ATOM 571 C C . SER A 1 73 ? -1.447 2.644 -20.715 1.00 78.81 73 SER A C 1
ATOM 573 O O . SER A 1 73 ? -0.748 3.514 -21.224 1.00 78.81 73 SER A O 1
ATOM 575 N N . LEU A 1 74 ? -0.908 1.591 -20.095 1.00 80.06 74 LEU A N 1
ATOM 576 C CA . LEU A 1 74 ? 0.538 1.470 -19.899 1.00 80.06 74 LEU A CA 1
ATOM 577 C C . LEU A 1 74 ? 1.339 1.395 -21.187 1.00 80.06 74 LEU A C 1
ATOM 579 O O . LEU A 1 74 ? 2.357 2.066 -21.293 1.00 80.06 74 LEU A O 1
ATOM 583 N N . ALA A 1 75 ? 0.901 0.572 -22.142 1.00 79.81 75 ALA A N 1
ATOM 584 C CA . ALA A 1 75 ? 1.626 0.405 -23.396 1.00 79.81 75 ALA A CA 1
ATOM 585 C C . ALA A 1 75 ? 1.718 1.741 -24.147 1.00 79.81 75 ALA A C 1
ATOM 587 O O . ALA A 1 75 ? 2.779 2.099 -24.649 1.00 79.81 75 ALA A O 1
ATOM 588 N N . ARG A 1 76 ? 0.621 2.511 -24.148 1.00 84.62 76 ARG A N 1
ATOM 589 C CA . ARG A 1 76 ? 0.581 3.858 -24.727 1.00 84.62 76 ARG A CA 1
ATOM 590 C C . ARG A 1 76 ? 1.493 4.833 -23.978 1.00 84.62 76 ARG A C 1
ATOM 592 O O . ARG A 1 76 ? 2.212 5.598 -24.608 1.00 84.62 76 ARG A O 1
ATOM 599 N N . MET A 1 77 ? 1.454 4.825 -22.649 1.00 85.06 77 MET A N 1
ATOM 600 C CA . MET A 1 77 ? 2.225 5.769 -21.839 1.00 85.06 77 MET A CA 1
ATOM 601 C C . MET A 1 77 ? 3.730 5.484 -21.878 1.00 85.06 77 MET A C 1
ATOM 603 O O . MET A 1 77 ? 4.510 6.426 -21.906 1.00 85.06 77 MET A O 1
ATOM 607 N N . GLU A 1 78 ? 4.139 4.216 -21.958 1.00 83.88 78 GLU A N 1
ATOM 608 C CA . GLU A 1 78 ? 5.548 3.838 -22.134 1.00 83.88 78 GLU A CA 1
ATOM 609 C C . GLU A 1 78 ? 6.118 4.330 -23.469 1.00 83.88 78 GLU A C 1
ATOM 611 O O . GLU A 1 78 ? 7.267 4.752 -23.533 1.00 83.88 78 GLU A O 1
ATOM 616 N N . GLN A 1 79 ? 5.308 4.324 -24.533 1.00 84.50 79 GLN A N 1
ATOM 617 C CA . GLN A 1 79 ? 5.705 4.889 -25.827 1.00 84.50 79 GLN A CA 1
ATOM 618 C C . GLN A 1 79 ? 5.825 6.417 -25.786 1.00 84.50 79 GLN A C 1
ATOM 620 O O . GLN A 1 79 ? 6.664 6.984 -26.481 1.00 84.50 79 GLN A O 1
ATOM 625 N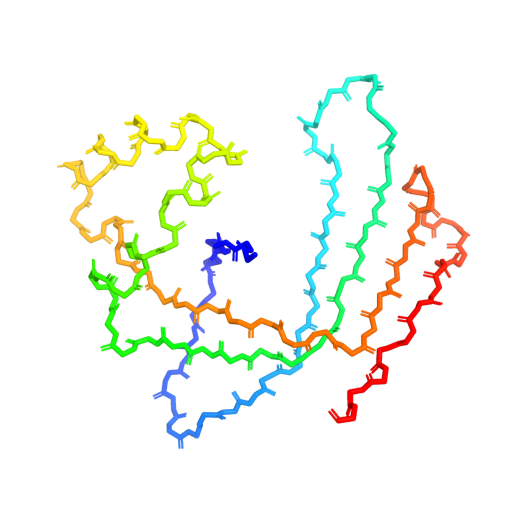 N . ALA A 1 80 ? 4.973 7.085 -25.006 1.00 89.56 80 ALA A N 1
ATOM 626 C CA . ALA A 1 80 ? 4.909 8.542 -24.953 1.00 89.56 80 ALA A CA 1
ATOM 627 C C . ALA A 1 80 ? 5.910 9.167 -23.966 1.00 89.56 80 ALA A C 1
ATOM 629 O O . ALA A 1 80 ? 6.316 10.311 -24.155 1.00 89.56 80 ALA A O 1
ATOM 630 N N . ILE A 1 81 ? 6.276 8.451 -22.899 1.00 88.81 81 ILE A N 1
ATOM 631 C CA . ILE A 1 81 ? 7.074 8.980 -21.792 1.00 88.81 81 ILE A CA 1
ATOM 632 C C . ILE A 1 81 ? 8.192 7.974 -21.464 1.00 88.81 81 ILE A C 1
ATOM 634 O O . ILE A 1 81 ? 7.919 6.921 -20.883 1.00 88.81 81 ILE A O 1
ATOM 638 N N . PRO A 1 82 ? 9.459 8.283 -21.799 1.00 86.12 82 PRO A N 1
ATOM 639 C CA . PRO A 1 82 ? 10.594 7.438 -21.443 1.00 86.12 82 PRO A CA 1
ATOM 640 C C . PRO A 1 82 ? 10.639 7.152 -19.939 1.00 86.12 82 PRO A C 1
ATOM 642 O O . PRO A 1 82 ? 10.524 8.062 -19.119 1.00 86.12 82 PRO A O 1
ATOM 645 N N . GLY A 1 83 ? 10.791 5.878 -19.575 1.00 82.56 83 GLY A N 1
ATOM 646 C CA . GLY A 1 83 ? 10.826 5.446 -18.178 1.00 82.56 83 GLY A CA 1
ATOM 647 C C . GLY A 1 83 ? 9.466 5.463 -17.474 1.00 82.56 83 GLY A C 1
ATOM 648 O O . GLY A 1 83 ? 9.416 5.275 -16.257 1.00 82.56 83 GLY A O 1
ATOM 649 N N . TYR A 1 84 ? 8.351 5.639 -18.198 1.00 83.75 84 TYR A N 1
ATOM 650 C CA . TYR A 1 84 ? 7.019 5.679 -17.594 1.00 83.75 84 TYR A CA 1
ATOM 651 C C . TYR A 1 84 ? 6.702 4.455 -16.748 1.00 83.75 84 TYR A C 1
ATOM 653 O O . TYR A 1 84 ? 5.949 4.590 -15.793 1.00 83.75 84 TYR A O 1
ATOM 661 N N . THR A 1 85 ? 7.244 3.280 -17.059 1.00 85.06 85 THR A N 1
ATOM 662 C CA . THR A 1 85 ? 7.041 2.033 -16.312 1.00 85.06 85 THR A CA 1
ATOM 663 C C . THR A 1 85 ? 8.151 1.713 -15.315 1.00 85.06 85 THR A C 1
ATOM 665 O O . THR A 1 85 ? 8.059 0.690 -14.635 1.00 85.06 85 THR A O 1
ATOM 668 N N . GLN A 1 86 ? 9.171 2.561 -15.159 1.00 90.12 86 GLN A N 1
ATOM 669 C CA . GLN A 1 86 ? 10.176 2.359 -14.115 1.00 90.12 86 GLN A CA 1
ATOM 670 C C . GLN A 1 86 ? 9.510 2.482 -12.737 1.00 90.12 86 GLN A C 1
ATOM 672 O O . GLN A 1 86 ? 8.891 3.499 -12.410 1.00 90.12 86 GLN A O 1
ATOM 677 N N . ARG A 1 87 ? 9.545 1.408 -11.940 1.00 88.50 87 ARG A N 1
ATOM 678 C CA . ARG A 1 87 ? 8.812 1.314 -10.666 1.00 88.50 87 ARG A CA 1
ATOM 679 C C . ARG A 1 87 ? 9.634 0.584 -9.613 1.00 88.50 87 ARG A C 1
ATOM 681 O O . ARG A 1 87 ? 10.027 -0.561 -9.823 1.00 88.50 87 ARG A O 1
ATOM 688 N N . ALA A 1 88 ? 9.795 1.213 -8.451 1.00 90.38 88 ALA A N 1
ATOM 689 C CA . ALA A 1 88 ? 10.191 0.514 -7.235 1.00 90.38 88 ALA A CA 1
ATOM 690 C C . ALA A 1 88 ? 9.018 -0.326 -6.707 1.00 90.38 88 ALA A C 1
ATOM 692 O O . ALA A 1 88 ? 7.843 -0.003 -6.912 1.00 90.38 88 ALA A O 1
ATOM 693 N N . LEU A 1 89 ? 9.334 -1.413 -6.012 1.00 89.44 89 LEU A N 1
ATOM 694 C CA . LEU A 1 89 ? 8.354 -2.266 -5.355 1.00 89.44 89 LEU A CA 1
ATOM 695 C C . LEU A 1 89 ? 8.282 -1.927 -3.874 1.00 89.44 89 LEU A C 1
ATOM 697 O O . LEU A 1 89 ? 9.284 -2.001 -3.171 1.00 89.44 89 LEU A O 1
ATOM 701 N N . ILE A 1 90 ? 7.078 -1.633 -3.392 1.00 90.44 90 ILE A N 1
ATOM 702 C CA . ILE A 1 90 ? 6.818 -1.406 -1.971 1.00 90.44 90 ILE A CA 1
ATOM 703 C C . I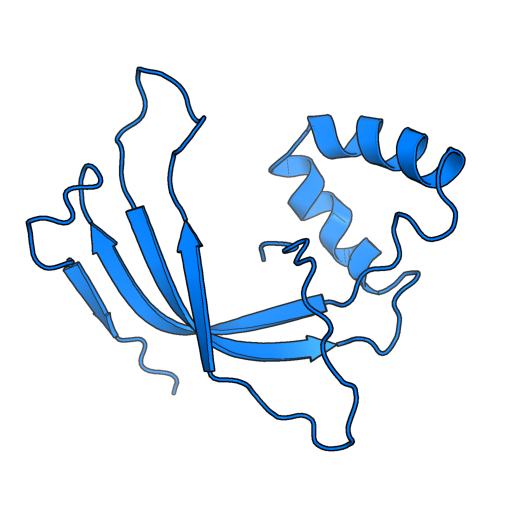LE A 1 90 ? 6.024 -2.592 -1.432 1.00 90.4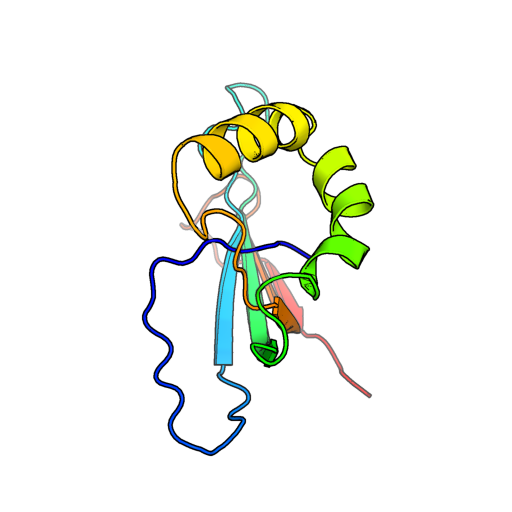4 90 ILE A C 1
ATOM 705 O O . ILE A 1 90 ? 4.937 -2.904 -1.926 1.00 90.44 90 ILE A O 1
ATOM 709 N N . ARG A 1 91 ? 6.560 -3.268 -0.415 1.00 90.94 91 ARG A N 1
ATOM 710 C CA . ARG A 1 91 ? 5.852 -4.323 0.323 1.00 90.94 91 ARG A CA 1
ATOM 711 C C . ARG A 1 91 ? 5.550 -3.810 1.713 1.00 90.94 91 ARG A C 1
ATOM 713 O O . ARG A 1 91 ? 6.468 -3.460 2.437 1.00 90.94 91 ARG A O 1
ATOM 720 N N . VAL A 1 92 ? 4.280 -3.785 2.088 1.00 92.50 92 VAL A N 1
ATOM 721 C CA . VAL A 1 92 ? 3.877 -3.430 3.450 1.00 92.50 92 VAL A CA 1
ATOM 722 C C . VAL A 1 92 ? 3.564 -4.703 4.213 1.00 92.50 92 VAL A C 1
ATOM 724 O O . VAL A 1 92 ? 2.765 -5.510 3.739 1.00 92.50 92 VAL A O 1
ATOM 727 N N . ARG A 1 93 ? 4.193 -4.870 5.379 1.00 94.19 93 ARG A N 1
ATOM 728 C CA . ARG A 1 93 ? 3.818 -5.857 6.390 1.00 94.19 93 ARG A CA 1
ATOM 729 C C . ARG A 1 93 ? 2.893 -5.164 7.398 1.00 94.19 93 ARG A C 1
ATOM 731 O O . ARG A 1 93 ? 3.384 -4.334 8.169 1.00 94.19 93 ARG A O 1
ATOM 738 N N . PRO A 1 94 ? 1.576 -5.429 7.360 1.00 95.88 94 PRO A N 1
ATOM 739 C CA . PRO A 1 94 ? 0.630 -4.783 8.258 1.00 95.88 94 PRO A CA 1
ATOM 740 C C . PRO A 1 94 ? 0.899 -5.165 9.713 1.00 95.88 94 PRO A C 1
ATOM 742 O O . PRO A 1 94 ? 1.217 -6.317 10.014 1.00 95.88 94 PRO A O 1
ATOM 745 N N . SER A 1 95 ? 0.748 -4.193 10.603 1.00 96.31 95 SER A N 1
ATOM 746 C CA . SER A 1 95 ? 0.711 -4.394 12.053 1.00 96.31 95 SER A CA 1
ATOM 747 C C . SER A 1 95 ? -0.670 -4.097 12.630 1.00 96.31 95 SER A C 1
ATOM 749 O O . SER A 1 95 ? -1.010 -4.642 13.671 1.00 96.31 95 SER A O 1
ATOM 751 N N . ARG A 1 96 ? -1.456 -3.240 11.964 1.00 97.19 96 ARG A N 1
ATOM 752 C CA . ARG A 1 96 ? -2.776 -2.808 12.430 1.00 97.19 96 ARG A CA 1
ATOM 753 C C . ARG A 1 96 ? -3.677 -2.398 11.265 1.00 97.19 96 ARG A C 1
ATOM 755 O O . ARG A 1 96 ? -3.219 -1.753 10.320 1.00 97.19 96 ARG A O 1
ATOM 762 N N . PHE A 1 97 ? -4.960 -2.717 11.370 1.00 97.69 97 PHE A N 1
ATOM 763 C CA . PHE A 1 97 ? -6.030 -2.252 10.492 1.00 97.69 97 PHE A CA 1
ATOM 764 C C . PHE A 1 97 ? -7.018 -1.393 11.284 1.00 97.69 97 PHE A C 1
ATOM 766 O O . PHE A 1 97 ? -7.347 -1.734 12.418 1.00 97.69 97 PHE A O 1
ATOM 773 N N . LEU A 1 98 ? -7.473 -0.288 10.695 1.00 97.69 98 LEU A N 1
ATOM 774 C CA . LEU A 1 98 ? -8.518 0.575 11.243 1.00 97.69 98 LEU A CA 1
ATOM 775 C C . LEU A 1 98 ? -9.598 0.756 10.171 1.00 97.69 98 LEU A C 1
ATOM 777 O O . LEU A 1 98 ? -9.315 1.304 9.103 1.00 97.69 98 LEU A O 1
ATOM 781 N N . GLY A 1 99 ? -10.803 0.261 10.429 1.00 96.00 99 GLY A N 1
ATOM 782 C CA . GLY A 1 99 ? -11.938 0.309 9.512 1.00 96.00 99 GLY A CA 1
ATOM 783 C C . GLY A 1 99 ? -13.003 1.295 9.976 1.00 96.00 99 GLY A C 1
ATOM 784 O O . GLY A 1 99 ? -13.393 1.279 11.138 1.00 96.00 99 GLY A O 1
ATOM 785 N N . TRP A 1 100 ? -13.503 2.124 9.064 1.00 94.38 100 TRP A N 1
ATOM 786 C CA . TRP A 1 100 ? -14.705 2.930 9.272 1.00 94.38 100 TRP A CA 1
ATOM 787 C C . TRP A 1 100 ? -15.820 2.406 8.366 1.00 94.38 100 TRP A C 1
ATOM 789 O O . TRP A 1 100 ? -15.804 2.684 7.155 1.00 94.38 100 TRP A O 1
ATOM 799 N N . PRO A 1 101 ? -16.790 1.657 8.923 1.00 90.25 101 PRO A N 1
ATOM 800 C CA . PRO A 1 101 ? -18.025 1.327 8.227 1.00 90.25 101 PRO A CA 1
ATOM 801 C C . PRO A 1 101 ? -18.691 2.597 7.685 1.00 90.25 101 PRO A C 1
ATOM 803 O O . PRO A 1 101 ? -18.644 3.653 8.319 1.00 90.25 101 PRO A O 1
ATOM 806 N N . ASP A 1 102 ? -19.213 2.517 6.460 1.00 87.38 102 ASP A N 1
ATOM 807 C CA . ASP A 1 102 ? -19.834 3.632 5.730 1.00 87.38 102 ASP A CA 1
ATOM 808 C C . ASP A 1 102 ? -19.006 4.930 5.635 1.00 87.38 102 ASP A C 1
ATOM 810 O O . ASP A 1 102 ? -19.526 5.986 5.270 1.00 87.38 102 ASP A O 1
ATOM 814 N N . GLY A 1 103 ? -17.708 4.867 5.949 1.00 87.75 103 GLY A N 1
ATOM 815 C CA . GLY A 1 103 ? -16.800 6.010 5.897 1.00 87.75 103 GLY A CA 1
ATOM 816 C C . GLY A 1 103 ? -17.090 7.053 6.973 1.00 87.75 103 GLY A C 1
ATOM 817 O O . GLY A 1 103 ? -16.728 8.220 6.815 1.00 87.75 103 GLY A O 1
ATOM 818 N N . ASN A 1 104 ? -17.762 6.662 8.060 1.00 88.31 104 ASN A N 1
ATOM 819 C CA . ASN A 1 104 ? -18.149 7.582 9.119 1.00 88.31 104 ASN A CA 1
ATOM 820 C C . ASN A 1 104 ? -16.997 7.863 10.099 1.00 88.31 104 ASN A C 1
ATOM 822 O O . ASN A 1 104 ? -16.902 7.263 11.166 1.00 88.31 104 ASN A O 1
ATOM 826 N N . PHE A 1 105 ? -16.161 8.849 9.775 1.00 89.62 105 PHE A N 1
ATOM 827 C CA . PHE A 1 105 ? -15.055 9.290 10.636 1.00 89.62 105 PHE A CA 1
ATOM 828 C C . PHE A 1 105 ? -15.480 9.960 11.956 1.00 89.62 105 PHE A C 1
ATOM 830 O O . PHE A 1 105 ? -14.615 10.264 12.774 1.00 89.62 105 PHE A O 1
ATOM 837 N N . GLN A 1 106 ? -16.778 10.208 12.181 1.00 93.06 106 GLN A N 1
ATOM 838 C CA . GLN A 1 106 ? -17.270 10.704 13.477 1.00 93.06 106 GLN A CA 1
ATOM 839 C C . GLN A 1 106 ? -17.306 9.598 14.539 1.00 93.06 106 GLN A C 1
ATOM 841 O O . GLN A 1 106 ? -17.421 9.884 15.728 1.00 93.06 106 GLN A O 1
ATOM 846 N N . GLN A 1 107 ? -17.216 8.334 14.120 1.00 93.12 107 GLN A N 1
ATOM 847 C CA . GLN A 1 107 ? -17.115 7.185 15.008 1.00 93.12 107 GLN A CA 1
ATOM 848 C C . GLN A 1 107 ? -15.665 6.701 15.096 1.00 93.12 107 GLN A C 1
ATOM 850 O O . GLN A 1 107 ? -14.863 6.864 14.170 1.00 93.12 107 GLN A O 1
ATOM 855 N N . ALA A 1 108 ? -15.324 6.099 16.236 1.00 95.88 108 ALA A N 1
ATOM 856 C CA . ALA A 1 108 ? -14.055 5.401 16.375 1.00 95.88 108 ALA A CA 1
ATOM 857 C C . ALA A 1 108 ? -13.993 4.235 15.368 1.00 95.88 108 ALA A C 1
ATOM 859 O O . ALA A 1 108 ? -15.014 3.583 15.145 1.00 95.88 108 ALA A O 1
ATOM 860 N N . PRO A 1 109 ? -12.825 3.965 14.761 1.00 96.94 109 PRO A N 1
ATOM 861 C CA . PRO A 1 109 ? -12.688 2.845 13.845 1.00 96.94 109 PRO A CA 1
ATOM 862 C C . PRO A 1 109 ? -12.800 1.507 14.570 1.00 96.94 109 PRO A C 1
ATOM 864 O O . PRO A 1 109 ? -12.390 1.365 15.723 1.00 96.94 109 PRO A O 1
ATOM 867 N N . GLU A 1 110 ? -13.231 0.493 13.834 1.00 97.19 110 GLU A N 1
ATOM 868 C CA . GLU A 1 110 ? -12.998 -0.900 14.190 1.00 97.19 110 GLU A CA 1
ATOM 869 C C . GLU A 1 110 ? -11.506 -1.209 14.024 1.00 97.19 110 GLU A C 1
ATOM 871 O O . GLU A 1 110 ? -10.928 -0.963 12.963 1.00 97.19 110 GLU A O 1
ATOM 876 N N . VAL A 1 111 ? -10.860 -1.724 15.072 1.00 97.81 111 VAL A N 1
ATOM 877 C CA . VAL A 1 111 ? -9.410 -1.964 15.080 1.00 97.81 111 VAL A CA 1
ATOM 878 C C . VAL A 1 111 ? -9.114 -3.456 15.109 1.00 97.81 111 VAL A C 1
ATOM 880 O O . VAL A 1 111 ? -9.624 -4.180 15.960 1.00 97.81 111 VAL A O 1
ATOM 883 N N . VAL A 1 112 ? -8.228 -3.897 14.216 1.00 97.69 112 VAL A N 1
ATOM 884 C CA . VAL A 1 112 ? -7.667 -5.254 14.216 1.00 97.69 112 VAL A CA 1
ATOM 885 C C . VAL A 1 112 ? -6.149 -5.161 14.295 1.00 97.69 112 VAL A C 1
ATOM 887 O O . VAL A 1 112 ? -5.507 -4.600 13.405 1.00 97.69 112 VAL A O 1
ATOM 890 N N . GLU A 1 113 ? -5.569 -5.721 15.354 1.00 97.12 113 GLU A N 1
ATOM 891 C CA . GLU A 1 113 ? -4.118 -5.869 15.490 1.00 97.12 113 GLU A CA 1
ATOM 892 C C . GLU A 1 113 ? -3.642 -7.138 14.779 1.00 97.12 113 GLU A C 1
ATOM 894 O O . GLU A 1 113 ? -4.319 -8.167 14.790 1.00 97.12 113 GLU A O 1
ATOM 899 N N . VAL A 1 114 ? -2.462 -7.073 14.165 1.00 94.00 114 VAL A N 1
ATOM 900 C CA . VAL A 1 114 ? -1.854 -8.208 13.466 1.00 94.00 114 VAL A CA 1
ATOM 901 C C . VAL A 1 114 ? -0.697 -8.740 14.292 1.00 94.00 114 VAL A C 1
ATOM 903 O O . VAL A 1 114 ? 0.398 -8.167 14.293 1.00 94.00 114 VAL A O 1
ATOM 906 N N . THR A 1 115 ? -0.926 -9.869 14.954 1.00 85.31 115 THR A N 1
ATOM 907 C CA . THR A 1 115 ? 0.155 -10.645 15.557 1.00 85.31 115 THR A CA 1
ATOM 908 C C . THR A 1 115 ? 0.997 -11.247 14.438 1.00 85.31 115 THR A C 1
ATOM 910 O O . THR A 1 115 ? 0.509 -12.008 13.605 1.00 85.31 115 THR A O 1
ATOM 913 N N . ASN A 1 116 ? 2.256 -10.835 14.372 1.00 65.19 116 ASN A N 1
ATOM 914 C CA . ASN A 1 116 ? 3.229 -11.354 13.426 1.00 65.19 116 ASN A CA 1
ATOM 915 C C . ASN A 1 116 ? 4.182 -12.262 14.207 1.00 65.19 116 ASN A C 1
ATOM 917 O O . ASN A 1 116 ? 5.219 -11.780 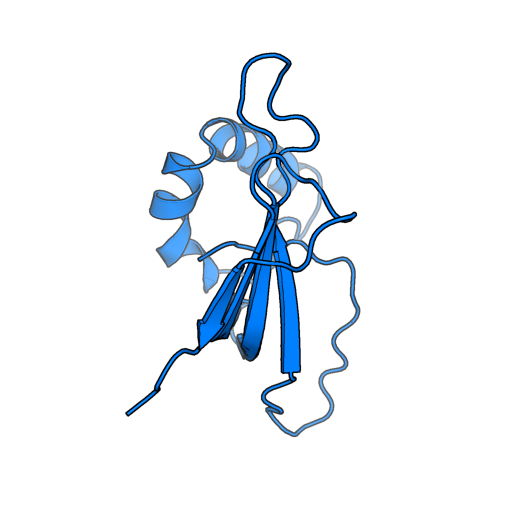14.661 1.00 65.19 116 ASN A O 1
ATOM 921 N N . ASP A 1 117 ? 3.790 -13.523 14.387 1.00 60.34 117 ASP A N 1
ATOM 922 C CA . ASP A 1 117 ? 4.694 -14.580 14.858 1.00 60.34 117 ASP A CA 1
ATOM 923 C C . ASP A 1 117 ? 5.782 -14.893 13.807 1.00 60.34 117 ASP A C 1
ATOM 925 O O . ASP A 1 117 ? 5.549 -14.654 12.588 1.00 60.34 117 ASP A O 1
#

pLDDT: mean 79.42, std 19.35, range [30.39, 97.81]

Sequence (117 aa):
MPICQYYGSCYSGGFRQRPKVAILFSPVGAGPDEPKHVLLVQGLAEVDDTNLESGWKRYFAGWARRQPSARQSLARMEQAIPGYTQRALIRVRPSRFLGWPDGNFQQAPEVVEVTND

Secondary structure (DSSP, 8-state):
-------------SS----EEEEEE--TTS-SSS---EEEEEEEEEEE-S-TTTGGGGGHHHHHHH-TTHHHHHHHHHHHSTTTT---EEEEEEEEEEEEGGG-TTSPPEEEE----